Protein AF-A0A4R4MEH7-F1 (afdb_monomer_lite)

Organism: NCBI:txid1848320

Radius of gyration: 15.16 Å; chains: 1; bounding box: 33×27×41 Å

pLDDT: mean 94.53, std 4.77, range [71.06, 98.38]

Foldseek 3Di:
DKDWPFKDKDWDQDPVGNQKTWIWMDGPRDIDTDPDIGGDDDDDDDLVLADPVLVVVQQVCQCPPQQAVDFPTWMWDFAQAPPPPRDGGWIWIKTHNPPFIWIFTAHSHNHTPGIGHGD

Secondary structure (DSSP, 8-state):
-EE-SSEEEEEEEETTEEEEEEEEEEETTEEEE-S--EE--S----GGGS-GGGHHHHHHHHHHHSS-SS-SEEEEEEETT--STT--SEEEEEEE-SS-EEEEEE-TT--EEEEE---

Sequence (119 aa):
MVLYPDYASVDVPVKDDPEIYDSFSYRDGEISKSTIGGKVRGPTADLSRYDWDALPRLLRKANKDLGVPRPTSKHVIVDPDYGFDGIRQALLVYASDGIRSGYLVASPKGKVLRMFPDD

Structure (mmCIF, N/CA/C/O backbone):
data_AF-A0A4R4MEH7-F1
#
_entry.id   AF-A0A4R4MEH7-F1
#
loop_
_atom_site.group_PDB
_atom_site.id
_atom_site.type_symbol
_atom_site.label_atom_id
_atom_site.label_alt_id
_atom_site.label_comp_id
_atom_site.label_asym_id
_atom_site.label_entity_id
_atom_site.label_seq_id
_atom_site.pdbx_PDB_ins_code
_atom_site.Cartn_x
_atom_site.Cartn_y
_atom_site.Cartn_z
_atom_site.occupancy
_atom_site.B_iso_or_equiv
_atom_site.auth_seq_id
_atom_site.auth_comp_id
_atom_site.auth_asym_id
_atom_site.auth_atom_id
_atom_site.pdbx_PDB_model_num
ATOM 1 N N . MET A 1 1 ? 5.511 0.432 -3.270 1.00 94.75 1 MET A N 1
ATOM 2 C CA . MET A 1 1 ? 4.323 1.117 -3.836 1.00 94.75 1 MET A CA 1
ATOM 3 C C . MET A 1 1 ? 3.481 1.657 -2.697 1.00 94.75 1 MET A C 1
ATOM 5 O O . MET A 1 1 ? 3.318 0.948 -1.706 1.00 94.75 1 MET A O 1
ATOM 9 N N . VAL A 1 2 ? 2.930 2.859 -2.856 1.00 97.69 2 VAL A N 1
ATOM 10 C CA . VAL A 1 2 ? 1.971 3.462 -1.922 1.00 97.69 2 VAL A CA 1
ATOM 11 C C . VAL A 1 2 ? 0.726 3.897 -2.692 1.00 97.69 2 VAL A C 1
ATOM 13 O O . VAL A 1 2 ? 0.845 4.487 -3.764 1.00 97.69 2 VAL A O 1
ATOM 16 N N . LEU A 1 3 ? -0.456 3.599 -2.156 1.00 97.38 3 LEU A N 1
ATOM 17 C CA . LEU A 1 3 ? -1.749 3.991 -2.709 1.00 97.38 3 LEU A CA 1
ATOM 18 C C . LEU A 1 3 ? -2.497 4.872 -1.715 1.00 97.38 3 LEU A C 1
ATOM 20 O O . LEU A 1 3 ? -2.720 4.483 -0.571 1.00 97.38 3 LEU A O 1
ATOM 24 N N . TYR A 1 4 ? -2.947 6.016 -2.192 1.00 95.88 4 TYR A N 1
ATOM 25 C CA . TYR A 1 4 ? -3.891 6.912 -1.546 1.00 95.88 4 TYR A CA 1
ATOM 26 C C . TYR A 1 4 ? -5.231 6.855 -2.301 1.00 95.88 4 TYR A C 1
ATOM 28 O O . TYR A 1 4 ? -5.288 6.324 -3.412 1.00 95.88 4 TYR A O 1
ATOM 36 N N . PRO A 1 5 ? -6.331 7.376 -1.727 1.00 92.44 5 PRO A N 1
ATOM 37 C CA . PRO A 1 5 ? -7.635 7.387 -2.388 1.00 92.44 5 PRO A CA 1
ATOM 38 C C . PRO A 1 5 ? -7.641 8.074 -3.760 1.00 92.44 5 PRO A C 1
ATOM 40 O O . PRO A 1 5 ? -8.431 7.706 -4.620 1.00 92.44 5 PRO A O 1
ATOM 43 N N . ASP A 1 6 ? -6.777 9.067 -3.944 1.00 94.50 6 ASP A N 1
ATOM 44 C CA . ASP A 1 6 ? -6.729 9.969 -5.094 1.00 94.50 6 ASP A CA 1
ATOM 45 C C . ASP A 1 6 ? -5.457 9.817 -5.945 1.00 94.50 6 ASP A C 1
ATOM 47 O O . ASP A 1 6 ? -5.387 10.362 -7.046 1.00 94.50 6 ASP A O 1
ATOM 51 N N . TYR A 1 7 ? -4.444 9.083 -5.471 1.00 96.81 7 TYR A N 1
ATOM 52 C CA . TYR A 1 7 ? -3.216 8.849 -6.234 1.00 96.81 7 TYR A CA 1
ATOM 53 C C . TYR A 1 7 ? -2.466 7.590 -5.809 1.00 96.81 7 TYR A C 1
ATOM 55 O O . TYR A 1 7 ? -2.634 7.083 -4.705 1.00 96.81 7 TYR A O 1
ATOM 63 N N . ALA A 1 8 ? -1.566 7.115 -6.663 1.00 97.56 8 ALA A N 1
ATOM 64 C CA . ALA A 1 8 ? -0.616 6.061 -6.327 1.00 97.56 8 ALA A CA 1
ATOM 65 C C . ALA A 1 8 ? 0.796 6.431 -6.786 1.00 97.56 8 ALA A C 1
ATOM 67 O O . ALA A 1 8 ? 0.973 7.219 -7.714 1.00 97.56 8 ALA A O 1
ATOM 68 N N . SER A 1 9 ? 1.800 5.849 -6.133 1.00 97.12 9 SER A N 1
ATOM 69 C CA . SER A 1 9 ? 3.207 5.951 -6.524 1.00 97.12 9 SER A CA 1
ATOM 70 C C . SER A 1 9 ? 3.894 4.592 -6.420 1.00 97.12 9 SER A C 1
ATOM 72 O O . SER A 1 9 ? 3.713 3.859 -5.438 1.00 97.12 9 SER A O 1
ATOM 74 N N . VAL A 1 10 ? 4.677 4.239 -7.435 1.00 96.81 10 VAL A N 1
ATOM 75 C CA . VAL A 1 10 ? 5.359 2.949 -7.540 1.00 96.81 10 VAL A CA 1
ATOM 76 C C . VAL A 1 10 ? 6.724 3.091 -8.200 1.00 96.81 10 VAL A C 1
ATOM 78 O O . VAL A 1 10 ? 6.862 3.737 -9.234 1.00 96.81 10 VAL A O 1
ATOM 81 N N . ASP A 1 11 ? 7.708 2.416 -7.617 1.00 96.00 11 ASP A N 1
ATOM 82 C CA . ASP A 1 11 ? 9.010 2.185 -8.231 1.00 96.00 11 ASP A CA 1
ATOM 83 C C . ASP A 1 11 ? 8.999 0.813 -8.907 1.00 96.00 11 ASP A C 1
ATOM 85 O O . ASP A 1 11 ? 8.593 -0.185 -8.300 1.00 96.00 11 ASP A O 1
ATOM 89 N N . VAL A 1 12 ? 9.421 0.768 -10.168 1.00 95.56 12 VAL A N 1
ATOM 90 C CA . VAL A 1 12 ? 9.396 -0.435 -11.005 1.00 95.56 12 VAL A CA 1
ATOM 91 C C . VAL A 1 12 ? 10.810 -0.707 -11.519 1.00 95.56 12 VAL A C 1
ATOM 93 O O . VAL A 1 12 ? 11.354 0.147 -12.224 1.00 95.56 12 VAL A O 1
ATOM 96 N N . PRO A 1 13 ? 11.418 -1.866 -11.192 1.00 96.31 13 PRO A N 1
ATOM 97 C CA . PRO A 1 13 ? 12.711 -2.247 -11.748 1.00 96.31 13 PRO A CA 1
ATOM 98 C C . PRO A 1 13 ? 12.703 -2.199 -13.277 1.00 96.31 13 PRO A C 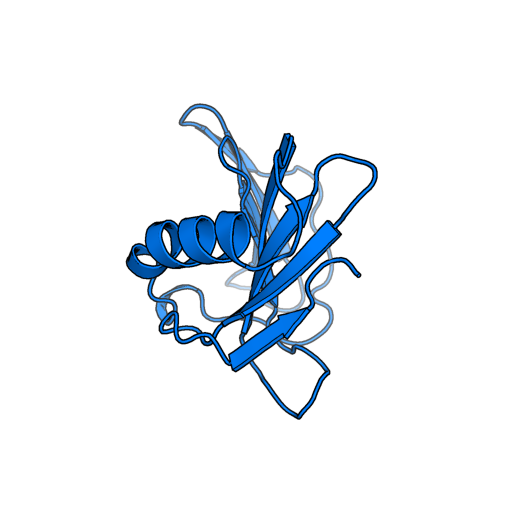1
ATOM 100 O O . PRO A 1 13 ? 11.739 -2.644 -13.910 1.00 96.31 13 PRO A O 1
ATOM 103 N N . VAL A 1 14 ? 13.772 -1.672 -13.871 1.00 94.88 14 VAL A N 1
ATOM 104 C CA . VAL A 1 14 ? 13.894 -1.606 -15.329 1.00 94.88 14 VAL A CA 1
ATOM 105 C C . VAL A 1 14 ? 14.066 -3.025 -15.862 1.00 94.88 14 VAL A C 1
ATOM 107 O O . VAL A 1 14 ? 14.874 -3.803 -15.366 1.00 94.88 14 VAL A O 1
ATOM 110 N N . LYS A 1 15 ? 13.282 -3.380 -16.884 1.00 91.00 15 LYS A N 1
ATOM 111 C CA . LYS A 1 15 ? 13.224 -4.752 -17.411 1.00 91.00 15 LYS A CA 1
ATOM 112 C C . LYS A 1 15 ? 14.596 -5.288 -17.834 1.00 91.00 15 LYS A C 1
ATOM 114 O O . LYS A 1 15 ? 14.891 -6.452 -17.579 1.00 91.00 15 LYS A O 1
ATOM 119 N N . ASP A 1 16 ? 15.393 -4.438 -18.471 1.00 94.62 16 ASP A N 1
ATOM 120 C CA . ASP A 1 16 ? 16.698 -4.805 -19.025 1.00 94.62 16 ASP A CA 1
ATOM 121 C C . ASP A 1 16 ? 17.858 -4.543 -18.042 1.00 94.62 16 ASP A C 1
ATOM 123 O O . ASP A 1 16 ? 18.973 -4.997 -18.285 1.00 94.62 16 ASP A O 1
ATOM 127 N N . ASP A 1 17 ? 17.596 -3.856 -16.922 1.00 95.12 17 ASP A N 1
ATOM 128 C CA . ASP A 1 17 ? 18.547 -3.629 -15.826 1.00 95.12 17 ASP A CA 1
ATOM 129 C C . ASP A 1 17 ? 17.805 -3.589 -14.471 1.00 95.12 17 ASP A C 1
ATOM 131 O O . ASP A 1 17 ? 17.398 -2.522 -13.997 1.00 95.12 17 ASP A O 1
ATOM 135 N N . PRO A 1 18 ? 17.591 -4.751 -13.828 1.00 93.50 18 PRO A N 1
ATOM 136 C CA . PRO A 1 18 ? 16.817 -4.830 -12.594 1.00 93.50 18 PRO A CA 1
ATOM 137 C C . PRO A 1 18 ? 17.547 -4.248 -11.369 1.00 93.50 18 PRO A C 1
ATOM 139 O O . PRO A 1 18 ? 16.960 -4.226 -10.286 1.00 93.50 18 PRO A O 1
ATOM 142 N N . GLU A 1 19 ? 18.799 -3.786 -1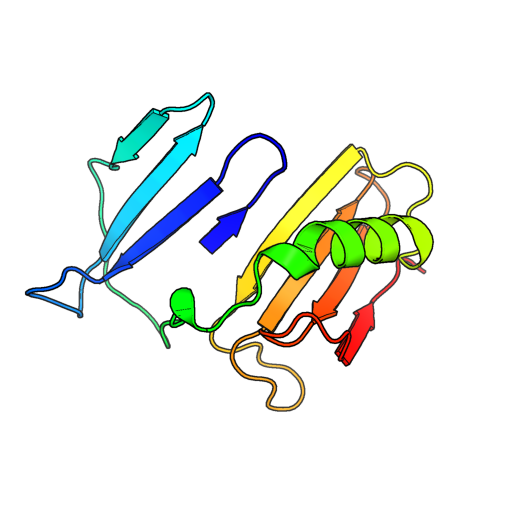1.497 1.00 95.88 19 GLU A N 1
ATOM 143 C CA . GLU A 1 19 ? 19.509 -3.083 -10.417 1.00 95.88 19 GLU A CA 1
ATOM 144 C C . GLU A 1 19 ? 19.056 -1.623 -10.267 1.00 95.88 19 GLU A C 1
ATOM 146 O O . GLU A 1 19 ? 19.309 -0.990 -9.233 1.00 95.88 19 GLU A O 1
ATOM 151 N N . ILE A 1 20 ? 18.353 -1.086 -11.267 1.00 96.56 20 ILE A N 1
ATOM 152 C CA . ILE A 1 20 ? 17.776 0.259 -11.261 1.00 96.56 20 ILE A CA 1
ATOM 153 C C . ILE A 1 20 ? 16.256 0.219 -11.433 1.00 96.56 20 ILE A C 1
ATOM 155 O O . ILE A 1 20 ? 15.682 -0.774 -11.878 1.00 96.56 20 ILE A O 1
ATOM 159 N N . TYR A 1 21 ? 15.587 1.308 -11.064 1.00 97.06 21 TYR A N 1
ATOM 160 C CA . TYR A 1 21 ? 14.144 1.462 -11.219 1.00 97.06 21 TYR A CA 1
ATOM 161 C C . TYR A 1 21 ? 13.765 2.808 -11.831 1.00 97.06 21 TYR A C 1
ATOM 163 O O . TYR A 1 21 ? 14.460 3.814 -11.663 1.00 97.06 21 TYR A O 1
ATOM 171 N N . ASP A 1 22 ? 12.596 2.812 -12.462 1.00 96.69 22 ASP A N 1
ATOM 172 C CA . ASP A 1 22 ? 11.840 4.004 -12.823 1.00 96.69 22 ASP A CA 1
ATOM 173 C C . ASP A 1 22 ? 10.718 4.240 -11.799 1.00 96.69 22 ASP A C 1
ATOM 175 O O . ASP A 1 22 ? 10.075 3.286 -11.352 1.00 96.69 22 ASP A O 1
ATOM 179 N N . SER A 1 23 ? 10.447 5.500 -11.454 1.00 96.50 23 SER A N 1
ATOM 180 C CA . SER A 1 23 ? 9.308 5.865 -10.600 1.00 96.50 23 SER A CA 1
ATOM 181 C C . SER A 1 23 ? 8.129 6.347 -11.436 1.00 96.50 23 SER A C 1
ATOM 183 O O . SER A 1 23 ? 8.281 7.192 -12.324 1.00 96.50 23 SER A O 1
ATOM 185 N N . PHE A 1 24 ? 6.940 5.859 -11.105 1.00 96.69 24 PHE A N 1
ATOM 186 C CA . PHE A 1 24 ? 5.683 6.231 -11.738 1.00 96.69 24 PHE A CA 1
ATOM 187 C C . PHE A 1 24 ? 4.685 6.714 -10.694 1.00 96.69 24 PHE A C 1
ATOM 189 O O . PHE A 1 24 ? 4.580 6.147 -9.606 1.00 96.69 24 PHE A O 1
ATOM 196 N N . SER A 1 25 ? 3.906 7.727 -11.053 1.00 97.19 25 SER A N 1
ATOM 197 C CA . SER A 1 25 ? 2.739 8.161 -10.297 1.00 97.19 25 SER A CA 1
ATOM 198 C C . SER A 1 25 ? 1.482 8.061 -11.149 1.00 97.19 25 SER A C 1
ATOM 200 O O . SER A 1 25 ? 1.523 8.198 -12.370 1.00 97.19 25 SER A O 1
ATOM 202 N N . TYR A 1 26 ? 0.360 7.809 -10.486 1.00 97.06 26 TYR A N 1
ATOM 203 C CA . TYR A 1 26 ? -0.968 7.882 -11.076 1.00 97.06 26 TYR A CA 1
ATOM 204 C C . TYR A 1 26 ? -1.805 8.876 -10.285 1.00 97.06 26 TYR A C 1
ATOM 206 O O . TYR A 1 26 ? -1.864 8.766 -9.059 1.00 97.06 26 TYR A O 1
ATOM 214 N N . ARG A 1 27 ? -2.442 9.824 -10.968 1.00 97.31 27 ARG A N 1
ATOM 215 C CA . ARG A 1 27 ? -3.354 10.808 -10.374 1.00 97.31 27 ARG A CA 1
ATOM 216 C C . ARG A 1 27 ? -4.316 11.306 -11.451 1.00 97.31 27 ARG A C 1
ATOM 218 O O . ARG A 1 27 ? -3.907 11.469 -12.593 1.00 97.31 27 ARG A O 1
ATOM 225 N N . ASP A 1 28 ? -5.580 11.518 -11.090 1.00 94.88 28 ASP A N 1
ATOM 226 C CA . ASP A 1 28 ? -6.600 12.123 -11.965 1.00 94.88 28 ASP A CA 1
ATOM 227 C C . ASP A 1 28 ? -6.755 11.448 -13.345 1.00 94.88 28 ASP A C 1
ATOM 229 O O . ASP A 1 28 ? -7.061 12.092 -14.342 1.00 94.88 28 ASP A O 1
ATOM 233 N N . GLY A 1 29 ? -6.565 10.124 -13.412 1.00 94.56 29 GLY A N 1
ATOM 234 C CA . GLY A 1 29 ? -6.679 9.367 -14.664 1.00 94.56 29 GLY A CA 1
ATOM 235 C C . GLY A 1 29 ? -5.386 9.257 -15.472 1.00 94.56 29 GLY A C 1
ATOM 236 O O . GLY A 1 29 ? -5.355 8.503 -16.443 1.00 94.56 29 GLY A O 1
ATOM 237 N N . GLU A 1 30 ? -4.316 9.934 -15.061 1.00 97.25 30 GLU A N 1
ATOM 238 C CA . GLU A 1 30 ? -3.074 10.033 -15.823 1.00 97.25 30 GLU A CA 1
ATOM 239 C C . GLU A 1 30 ? -1.905 9.338 -15.125 1.00 97.25 30 GLU A C 1
ATOM 241 O O . GLU A 1 30 ? -1.781 9.356 -13.899 1.00 97.25 30 GLU A O 1
ATOM 246 N N . ILE A 1 31 ? -1.021 8.733 -15.925 1.00 97.12 31 ILE A N 1
ATOM 247 C CA . ILE A 1 31 ? 0.250 8.167 -15.465 1.00 97.12 31 ILE A CA 1
ATOM 248 C C . ILE A 1 31 ? 1.370 9.138 -15.823 1.00 97.12 31 ILE A C 1
ATOM 250 O O . ILE A 1 31 ? 1.530 9.512 -16.983 1.00 97.12 31 ILE A O 1
ATOM 254 N N . SER A 1 32 ? 2.189 9.487 -14.837 1.00 96.94 32 SER A N 1
ATOM 255 C CA . SER A 1 32 ? 3.410 10.269 -15.020 1.00 96.94 32 SER A CA 1
ATOM 256 C C . SER A 1 32 ? 4.633 9.434 -14.660 1.00 96.94 32 SER A C 1
ATOM 258 O O . SER A 1 32 ? 4.657 8.760 -13.632 1.00 96.94 32 SER A O 1
ATOM 260 N N . LYS A 1 33 ? 5.672 9.497 -15.497 1.00 96.25 33 LYS A N 1
ATOM 261 C CA . LYS A 1 33 ? 6.991 8.929 -15.198 1.00 96.25 33 LYS A CA 1
ATOM 262 C C . LYS A 1 33 ? 7.897 10.029 -14.643 1.00 96.25 33 LYS A C 1
ATOM 264 O O . LYS A 1 33 ? 8.000 11.101 -15.236 1.00 96.25 33 LYS A O 1
ATOM 269 N N . SER A 1 34 ? 8.571 9.757 -13.531 1.00 91.25 34 SER A N 1
ATOM 270 C CA . SER A 1 34 ? 9.614 10.632 -12.991 1.00 91.25 34 SER A CA 1
ATOM 271 C C . SER A 1 34 ? 10.805 10.711 -13.950 1.00 91.25 34 SER A C 1
ATOM 273 O O . SER A 1 34 ? 11.219 9.709 -14.533 1.00 91.25 34 SER A O 1
ATOM 275 N N . THR A 1 35 ? 11.409 11.892 -14.076 1.00 85.00 35 THR A N 1
ATOM 276 C CA . THR A 1 35 ? 12.691 12.068 -14.782 1.00 85.00 35 THR A CA 1
ATOM 277 C C . THR A 1 35 ? 13.879 11.523 -13.985 1.00 85.00 35 THR A C 1
ATOM 279 O O . THR A 1 35 ? 14.973 11.388 -14.528 1.00 85.00 35 THR A O 1
ATOM 282 N N . ILE A 1 36 ? 13.668 11.213 -12.703 1.00 82.25 36 ILE A N 1
ATOM 283 C CA . ILE A 1 36 ? 14.666 10.694 -11.769 1.00 82.25 36 ILE A CA 1
ATOM 284 C C . ILE A 1 36 ? 14.284 9.259 -11.398 1.00 82.25 36 ILE A C 1
ATOM 286 O O . ILE A 1 36 ? 13.193 9.032 -10.871 1.00 82.25 36 ILE A O 1
ATOM 290 N N . GLY A 1 37 ? 15.192 8.321 -11.669 1.00 86.88 37 GLY A N 1
ATOM 291 C CA . GLY A 1 37 ? 15.156 6.945 -11.170 1.00 86.88 37 GLY A CA 1
ATOM 292 C C . GLY A 1 37 ? 16.169 6.720 -10.045 1.00 86.88 37 GLY A C 1
ATOM 293 O O . GLY A 1 37 ? 16.814 7.655 -9.561 1.00 86.88 37 GLY A O 1
ATOM 294 N N 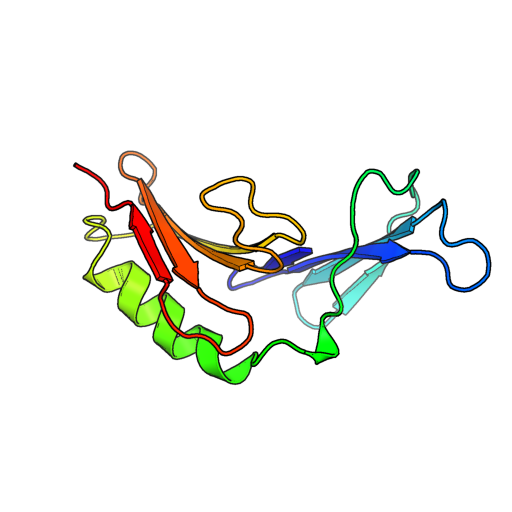. GLY A 1 38 ? 16.346 5.467 -9.640 1.00 93.31 38 GLY A N 1
ATOM 295 C CA . GLY A 1 38 ? 17.278 5.117 -8.570 1.00 93.31 38 GLY A CA 1
ATOM 296 C C . GLY A 1 38 ? 17.774 3.680 -8.643 1.00 93.31 38 GLY A C 1
ATOM 297 O O . GLY A 1 38 ? 17.426 2.931 -9.549 1.00 93.31 38 GLY A O 1
ATOM 298 N N . LYS A 1 39 ? 18.605 3.295 -7.669 1.00 96.19 39 LYS A N 1
ATOM 299 C CA . LYS A 1 39 ? 19.045 1.905 -7.494 1.00 96.19 39 LYS A CA 1
ATOM 300 C C . LYS A 1 39 ? 18.033 1.137 -6.661 1.00 96.19 39 LYS A C 1
ATOM 302 O O . LYS A 1 39 ? 17.637 1.618 -5.596 1.00 96.19 39 LYS A O 1
ATOM 307 N N . VAL A 1 40 ? 17.680 -0.065 -7.098 1.00 95.06 40 VAL A N 1
ATOM 308 C CA . VAL A 1 40 ? 16.858 -0.986 -6.313 1.00 95.06 40 VAL A CA 1
ATOM 309 C C . VAL A 1 40 ? 17.630 -1.369 -5.050 1.00 95.06 40 VAL A C 1
ATOM 311 O O . VAL A 1 40 ? 18.797 -1.759 -5.096 1.00 95.06 40 VAL A O 1
ATOM 314 N N . ARG A 1 41 ? 16.983 -1.213 -3.893 1.00 90.56 41 ARG A N 1
ATOM 315 C CA . ARG A 1 41 ? 17.521 -1.604 -2.587 1.00 90.56 41 ARG A CA 1
ATOM 316 C C . ARG A 1 41 ? 16.515 -2.518 -1.908 1.00 90.56 41 ARG A C 1
ATOM 318 O O . ARG A 1 41 ? 15.367 -2.131 -1.727 1.00 90.56 41 ARG A O 1
ATOM 325 N N . GLY A 1 42 ? 16.970 -3.698 -1.503 1.00 89.75 42 GLY A N 1
ATOM 326 C CA . GLY A 1 42 ? 16.114 -4.691 -0.863 1.00 89.75 42 GLY A CA 1
ATOM 327 C C . GLY A 1 42 ? 15.240 -5.477 -1.851 1.00 89.75 42 GLY A C 1
ATOM 328 O O . GLY A 1 42 ? 15.427 -5.390 -3.066 1.00 89.75 42 GLY A O 1
ATOM 329 N N . PRO A 1 43 ? 14.329 -6.308 -1.326 1.00 91.88 43 PRO A N 1
ATOM 330 C CA . PRO A 1 43 ? 13.500 -7.194 -2.131 1.00 91.88 43 PRO A CA 1
ATOM 331 C C . PRO A 1 43 ? 12.391 -6.448 -2.879 1.00 91.88 43 PRO A C 1
ATOM 333 O O . PRO A 1 43 ? 11.893 -5.412 -2.442 1.00 91.88 43 PRO A O 1
ATOM 336 N N . THR A 1 44 ? 11.960 -7.025 -3.999 1.00 93.56 44 THR A N 1
ATOM 337 C CA . THR A 1 44 ? 10.836 -6.535 -4.804 1.00 93.56 44 THR A CA 1
ATOM 338 C C . THR A 1 44 ? 9.569 -7.351 -4.537 1.00 93.56 44 THR A C 1
ATOM 340 O O . THR A 1 44 ? 9.617 -8.484 -4.047 1.00 93.56 44 THR A O 1
ATOM 343 N N . ALA A 1 45 ? 8.409 -6.771 -4.850 1.00 93.75 45 ALA A N 1
ATOM 344 C CA . ALA A 1 45 ? 7.117 -7.444 -4.751 1.00 93.75 45 ALA A CA 1
ATOM 345 C C . ALA A 1 45 ? 6.513 -7.673 -6.140 1.00 93.75 45 ALA A C 1
ATOM 347 O O . ALA A 1 45 ? 6.503 -6.779 -6.984 1.00 93.75 45 ALA A O 1
ATOM 348 N N . ASP A 1 46 ? 5.953 -8.863 -6.349 1.00 92.94 46 ASP A N 1
ATOM 349 C CA . ASP A 1 46 ? 5.153 -9.181 -7.530 1.00 92.94 46 ASP A CA 1
ATOM 350 C C . ASP A 1 46 ? 3.707 -8.724 -7.298 1.00 92.94 46 ASP A C 1
ATOM 352 O O . ASP A 1 46 ? 2.912 -9.407 -6.645 1.00 92.94 46 ASP A O 1
ATOM 356 N N . LEU A 1 47 ? 3.374 -7.546 -7.830 1.00 94.62 47 LEU A N 1
ATOM 357 C CA . LEU A 1 47 ? 2.064 -6.911 -7.665 1.00 94.62 47 LEU A CA 1
ATOM 358 C C . LEU A 1 47 ? 0.912 -7.727 -8.270 1.00 94.62 47 LEU A C 1
ATOM 360 O O . LEU A 1 47 ? -0.234 -7.557 -7.855 1.00 94.62 47 LEU A O 1
ATOM 364 N N . SER A 1 48 ? 1.192 -8.653 -9.194 1.00 95.31 48 SER A N 1
ATOM 365 C CA . SER A 1 48 ? 0.165 -9.515 -9.794 1.00 95.31 48 SER A CA 1
ATOM 366 C C . SER A 1 48 ? -0.384 -10.564 -8.819 1.00 95.31 48 SER A C 1
ATOM 368 O O . SER A 1 48 ? -1.470 -11.107 -9.019 1.00 95.31 48 SER A O 1
ATOM 370 N N . ARG A 1 49 ? 0.337 -10.845 -7.725 1.00 94.56 49 ARG A N 1
ATOM 371 C CA . ARG A 1 49 ? -0.077 -11.833 -6.714 1.00 94.56 49 ARG A CA 1
ATOM 372 C C . ARG A 1 49 ? -1.084 -11.288 -5.709 1.00 94.56 49 ARG A C 1
ATOM 374 O O . ARG A 1 49 ? -1.685 -12.085 -4.974 1.00 94.56 49 ARG A O 1
ATOM 381 N N . TYR A 1 50 ? -1.249 -9.972 -5.665 1.00 96.62 50 TYR A N 1
ATOM 382 C CA . TYR A 1 50 ? -2.103 -9.286 -4.711 1.00 96.62 50 TYR A CA 1
ATOM 383 C C . TYR A 1 50 ? -3.554 -9.272 -5.196 1.00 96.62 50 TYR A C 1
ATOM 385 O O . TYR A 1 50 ? -3.843 -9.016 -6.361 1.00 96.62 50 TYR A O 1
ATOM 393 N N . ASP A 1 51 ? -4.467 -9.569 -4.279 1.00 97.44 51 ASP A N 1
ATOM 394 C CA . ASP A 1 51 ? -5.905 -9.436 -4.471 1.00 97.44 51 ASP A CA 1
ATOM 395 C C . ASP A 1 51 ? -6.308 -7.978 -4.215 1.00 97.44 51 ASP A C 1
ATOM 397 O O . ASP A 1 51 ? -6.579 -7.569 -3.081 1.00 97.44 51 ASP A O 1
ATOM 401 N N . TRP A 1 52 ? -6.294 -7.176 -5.279 1.00 96.62 52 TRP A N 1
ATOM 402 C CA . TRP A 1 52 ? -6.639 -5.756 -5.216 1.00 96.62 52 TRP A CA 1
ATOM 403 C C . TRP A 1 52 ? -8.118 -5.519 -4.872 1.00 96.62 52 TRP A C 1
ATOM 405 O O . TRP A 1 52 ? -8.442 -4.511 -4.238 1.00 96.62 52 TRP A O 1
ATOM 415 N N . ASP A 1 53 ? -8.999 -6.484 -5.155 1.00 97.62 53 ASP A N 1
ATOM 416 C CA . ASP A 1 53 ? -10.426 -6.416 -4.813 1.00 97.62 53 ASP A CA 1
ATOM 417 C C . ASP A 1 53 ? -10.673 -6.545 -3.300 1.00 97.62 53 ASP A C 1
ATOM 419 O O . ASP A 1 53 ? -11.745 -6.201 -2.789 1.00 97.62 53 ASP A O 1
ATOM 423 N N . ALA A 1 54 ? -9.667 -6.975 -2.532 1.00 97.38 54 ALA A N 1
ATOM 424 C CA . ALA A 1 54 ? -9.741 -6.990 -1.077 1.00 97.38 54 ALA A CA 1
ATOM 425 C C . ALA A 1 54 ? -9.608 -5.593 -0.440 1.00 97.38 54 ALA A C 1
ATOM 427 O O . ALA A 1 54 ? -10.042 -5.414 0.708 1.00 97.38 54 ALA A O 1
ATOM 428 N N . LEU A 1 55 ? -9.042 -4.599 -1.143 1.00 96.31 55 LEU A N 1
ATOM 429 C CA . LEU A 1 55 ? -8.733 -3.283 -0.568 1.00 96.31 55 LEU A CA 1
ATOM 430 C C . LEU A 1 55 ? -9.951 -2.572 0.044 1.00 96.31 55 LEU A C 1
ATOM 432 O O . LEU A 1 55 ? -9.842 -2.133 1.194 1.00 96.31 55 LEU A O 1
ATOM 436 N N . PRO A 1 56 ? -11.133 -2.503 -0.606 1.00 95.75 56 PRO A N 1
ATOM 437 C CA . PRO A 1 56 ? -12.295 -1.847 -0.011 1.00 95.75 56 PRO A CA 1
ATOM 438 C C . PRO A 1 56 ? -12.701 -2.455 1.338 1.00 95.75 56 PRO A C 1
ATOM 440 O O . PRO A 1 56 ? -13.094 -1.734 2.257 1.00 95.75 56 PRO A O 1
ATOM 443 N N . ARG A 1 57 ? -12.594 -3.782 1.495 1.00 97.31 57 ARG A N 1
ATOM 444 C CA . ARG A 1 57 ? -12.894 -4.465 2.765 1.00 97.31 57 ARG A CA 1
ATOM 445 C C . ARG A 1 57 ? -11.845 -4.150 3.830 1.00 97.31 57 ARG A C 1
ATOM 447 O O . ARG A 1 57 ? -12.221 -3.898 4.974 1.00 97.31 57 ARG A O 1
ATOM 454 N N . LEU A 1 58 ? -10.563 -4.151 3.466 1.00 98.00 58 LEU A N 1
ATOM 455 C CA . LEU A 1 58 ? -9.474 -3.815 4.385 1.00 98.00 58 LEU A CA 1
ATOM 456 C C . LEU A 1 58 ? -9.576 -2.367 4.875 1.00 98.00 58 LEU A C 1
ATOM 458 O O . LEU A 1 58 ? -9.488 -2.134 6.075 1.00 98.00 58 LEU A O 1
ATOM 462 N N . LEU A 1 59 ? -9.860 -1.416 3.983 1.00 95.88 59 LEU A N 1
ATOM 463 C CA . LEU A 1 59 ? -10.045 -0.002 4.327 1.00 95.88 59 LEU A CA 1
ATOM 464 C C . LEU A 1 59 ? -11.237 0.218 5.268 1.00 95.88 59 LEU A C 1
ATOM 466 O O . LEU A 1 59 ? -11.136 0.991 6.221 1.00 95.88 59 LEU A O 1
ATOM 470 N N . ARG A 1 60 ? -12.361 -0.485 5.051 1.00 95.25 60 ARG A N 1
ATOM 471 C CA . ARG A 1 60 ? -13.504 -0.448 5.984 1.00 95.25 60 ARG A CA 1
ATOM 472 C C . ARG A 1 60 ? -13.129 -0.982 7.364 1.00 95.25 60 ARG A C 1
ATOM 474 O O . ARG A 1 60 ? -13.528 -0.396 8.365 1.00 95.25 60 ARG A O 1
ATOM 481 N N . LYS A 1 61 ? -12.363 -2.075 7.416 1.00 97.06 61 LYS A N 1
ATOM 482 C CA . LYS A 1 61 ? -11.900 -2.662 8.677 1.00 97.06 61 LYS A CA 1
ATOM 483 C C . LYS A 1 61 ? -10.926 -1.734 9.405 1.00 97.06 61 LYS A C 1
ATOM 485 O O . LYS A 1 61 ? -11.119 -1.486 10.587 1.00 97.06 61 LYS A O 1
ATOM 490 N N . ALA A 1 62 ? -9.968 -1.150 8.687 1.00 96.12 62 ALA A N 1
ATOM 491 C CA . ALA A 1 62 ? -9.045 -0.148 9.213 1.00 96.12 62 ALA A CA 1
ATOM 492 C C . ALA A 1 62 ? -9.792 1.050 9.829 1.00 96.12 62 ALA A C 1
ATOM 494 O O . ALA A 1 62 ? -9.521 1.442 10.956 1.00 96.12 62 ALA A O 1
ATOM 495 N N . ASN A 1 63 ? -10.810 1.575 9.139 1.00 92.94 63 ASN A N 1
ATOM 496 C CA . ASN A 1 63 ? -11.622 2.687 9.642 1.00 92.94 63 ASN A CA 1
ATOM 497 C C . ASN A 1 63 ? -12.417 2.353 10.915 1.00 92.94 63 ASN A C 1
ATOM 499 O O . ASN A 1 63 ? -12.771 3.255 11.663 1.00 92.94 63 ASN A O 1
ATOM 503 N N . LYS A 1 64 ? -12.783 1.085 11.115 1.00 94.94 64 LYS A N 1
ATOM 504 C CA . LYS A 1 64 ? -13.619 0.661 12.242 1.00 94.94 64 LYS A CA 1
ATOM 505 C C . LYS A 1 64 ? -12.786 0.268 13.461 1.00 94.94 64 LYS A C 1
ATOM 507 O O . LYS A 1 64 ? -13.156 0.606 14.579 1.00 94.94 64 LYS A O 1
ATOM 512 N N . ASP A 1 65 ? -11.691 -0.450 13.231 1.00 97.06 65 ASP A N 1
ATOM 513 C CA . ASP A 1 65 ? -11.035 -1.241 14.273 1.00 97.06 65 ASP A CA 1
ATOM 514 C C . ASP A 1 65 ? -9.683 -0.654 14.725 1.00 97.06 65 ASP A C 1
ATOM 516 O O . ASP A 1 65 ? -9.087 -1.189 15.653 1.00 97.06 65 ASP A O 1
ATOM 520 N N . LEU A 1 66 ? -9.184 0.424 14.099 1.00 97.75 66 LEU A N 1
ATOM 521 C CA . LEU A 1 66 ? -7.881 1.028 14.436 1.00 97.75 66 LEU A CA 1
ATOM 522 C C . LEU A 1 66 ? -7.943 2.141 15.490 1.00 97.75 66 LEU A C 1
ATOM 524 O O . LEU A 1 66 ? -6.967 2.859 15.654 1.00 97.75 66 LEU A O 1
ATOM 528 N N . GLY A 1 67 ? -9.078 2.340 16.162 1.00 96.31 67 GLY A N 1
ATOM 529 C CA . GLY A 1 67 ? -9.185 3.368 17.207 1.00 96.31 67 GLY A CA 1
ATOM 530 C C . GLY A 1 67 ? -9.186 4.816 16.695 1.00 96.31 67 GLY A C 1
ATOM 531 O O . GLY A 1 67 ? -9.239 5.741 17.494 1.00 96.31 67 GLY A O 1
ATOM 532 N N . VAL A 1 68 ? -9.208 5.037 15.373 1.00 97.06 68 VAL A N 1
ATOM 533 C CA . VAL A 1 68 ? -9.264 6.369 14.747 1.00 97.06 68 VAL A CA 1
ATOM 534 C C . VAL A 1 68 ? -10.705 6.664 14.297 1.00 97.06 68 VAL A C 1
ATOM 536 O O . VAL A 1 68 ? -11.111 6.191 13.237 1.00 97.06 68 VAL A O 1
ATOM 539 N N . PRO A 1 69 ? -11.519 7.439 15.043 1.00 93.25 69 PRO A N 1
ATOM 540 C CA . PRO A 1 69 ? -12.954 7.572 14.768 1.00 93.25 69 PRO A CA 1
ATOM 541 C C . PRO A 1 69 ? -13.275 8.402 13.521 1.00 93.25 69 PRO A C 1
ATOM 543 O O . PRO A 1 69 ? -14.315 8.207 12.893 1.00 93.25 69 PRO A O 1
ATOM 546 N N . ARG A 1 70 ? -12.411 9.367 13.177 1.00 94.38 70 ARG A N 1
ATOM 547 C CA . ARG A 1 70 ? -12.596 10.286 12.040 1.00 94.38 70 ARG A CA 1
ATOM 548 C C . ARG A 1 70 ? -11.296 10.439 11.243 1.00 94.38 70 ARG A C 1
ATOM 550 O O . ARG A 1 70 ? -10.717 11.521 11.250 1.00 94.38 70 ARG A O 1
ATOM 557 N N . PRO A 1 71 ? -10.814 9.372 10.584 1.00 94.94 71 PRO A N 1
ATOM 558 C CA . PRO A 1 71 ? -9.558 9.423 9.852 1.00 94.94 71 PRO A CA 1
ATOM 559 C C . PRO A 1 71 ? -9.661 10.407 8.683 1.00 94.94 71 PRO A C 1
ATOM 561 O O . PRO A 1 71 ? -10.564 10.305 7.851 1.00 94.94 71 PRO A O 1
ATOM 564 N N . THR A 1 72 ? -8.717 11.338 8.625 1.00 95.50 72 THR A N 1
ATOM 565 C CA . THR A 1 72 ? -8.548 12.331 7.556 1.00 95.50 72 THR A CA 1
ATOM 566 C C . THR A 1 72 ? -7.545 11.866 6.503 1.00 95.50 72 THR A C 1
ATOM 568 O O . THR A 1 72 ? -7.558 12.365 5.383 1.00 95.50 72 THR A O 1
ATOM 571 N N . SER A 1 73 ? -6.718 10.870 6.831 1.00 95.00 73 SER A N 1
ATOM 572 C CA . SER A 1 73 ? -5.765 10.234 5.928 1.00 95.00 73 SER A CA 1
ATOM 573 C C . SER A 1 73 ? -5.916 8.716 5.964 1.00 95.00 73 SER A C 1
ATOM 575 O O . SER A 1 73 ? -6.070 8.105 7.026 1.00 95.00 73 SER A O 1
ATOM 577 N N . LYS A 1 74 ? -5.880 8.102 4.779 1.00 96.12 74 LYS A N 1
ATOM 578 C CA . LYS A 1 74 ? -5.893 6.652 4.570 1.00 96.12 74 LYS A CA 1
ATOM 579 C C . LYS A 1 74 ? -4.951 6.339 3.428 1.00 96.12 74 LYS A C 1
ATOM 581 O O . LYS A 1 74 ? -4.985 7.032 2.419 1.00 96.12 74 LYS A O 1
ATOM 586 N N . HIS A 1 75 ? -4.140 5.306 3.576 1.00 97.31 75 HIS A N 1
ATOM 587 C CA . HIS A 1 75 ? -3.286 4.838 2.493 1.00 97.31 75 HIS A CA 1
ATOM 588 C C . HIS A 1 75 ? -2.922 3.371 2.688 1.00 97.31 75 HIS A C 1
ATOM 590 O O . HIS A 1 75 ? -3.068 2.810 3.777 1.00 97.31 75 HIS A O 1
ATOM 596 N N . VAL A 1 76 ? -2.481 2.745 1.606 1.00 98.38 76 VAL A N 1
ATOM 597 C CA . VAL A 1 76 ? -2.033 1.358 1.570 1.00 98.38 76 VAL A CA 1
ATOM 598 C C . VAL A 1 76 ? -0.587 1.332 1.102 1.00 98.38 76 VAL A C 1
ATOM 600 O O . VAL A 1 76 ? -0.248 1.967 0.107 1.00 98.38 76 VAL A O 1
ATOM 603 N N . ILE A 1 77 ? 0.260 0.574 1.787 1.00 97.88 77 ILE A N 1
ATOM 604 C CA . ILE A 1 77 ? 1.639 0.311 1.377 1.00 97.88 77 ILE A CA 1
AT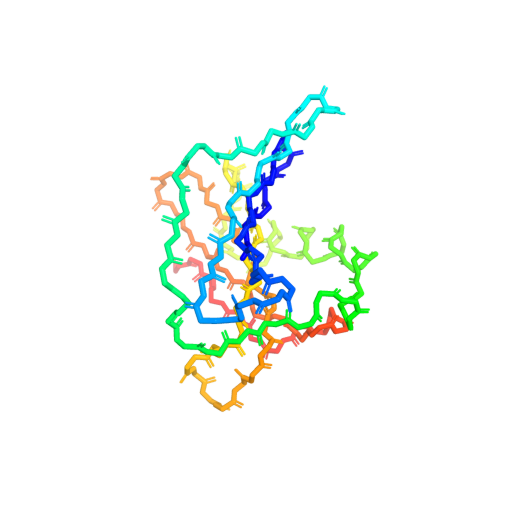OM 605 C C . ILE A 1 77 ? 1.751 -1.162 1.001 1.00 97.88 77 ILE A C 1
ATOM 607 O O . ILE A 1 77 ? 1.297 -2.037 1.739 1.00 97.88 77 ILE A O 1
ATOM 611 N N . VAL A 1 78 ? 2.371 -1.432 -0.146 1.00 97.69 78 VAL A N 1
ATOM 612 C CA . VAL A 1 78 ? 2.889 -2.767 -0.456 1.00 97.69 78 VAL A CA 1
ATOM 613 C C . VAL A 1 78 ? 4.299 -2.852 0.094 1.00 97.69 78 VAL A C 1
ATOM 615 O O . VAL A 1 78 ? 5.187 -2.166 -0.417 1.00 97.69 78 VAL A O 1
ATOM 618 N N . ASP A 1 79 ? 4.482 -3.692 1.106 1.00 95.38 79 ASP A N 1
ATOM 619 C CA . ASP A 1 79 ? 5.771 -3.941 1.741 1.00 95.38 79 ASP A CA 1
ATOM 620 C C . ASP A 1 79 ? 6.304 -5.320 1.308 1.00 95.38 79 ASP A C 1
ATOM 622 O O . ASP A 1 79 ? 5.712 -6.344 1.667 1.00 95.38 79 ASP A O 1
ATOM 626 N N . PRO A 1 80 ? 7.380 -5.390 0.503 1.00 93.38 80 PRO A N 1
ATOM 627 C CA . PRO A 1 80 ? 7.954 -6.657 0.058 1.00 93.38 80 PRO A CA 1
ATOM 628 C C . PRO A 1 80 ? 8.517 -7.522 1.196 1.00 93.38 80 PRO A C 1
ATOM 630 O O . PRO A 1 80 ? 8.539 -8.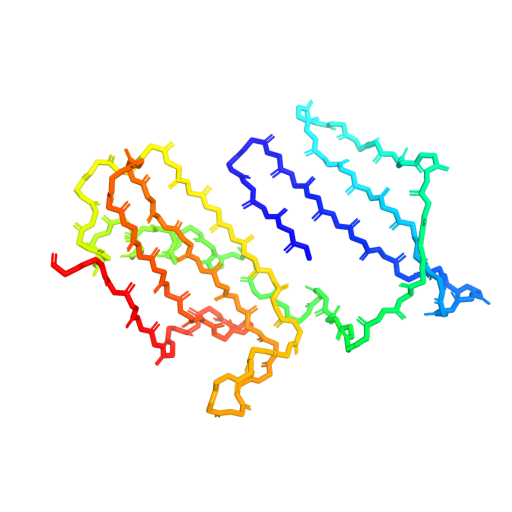748 1.062 1.00 93.38 80 PRO A O 1
ATOM 633 N N . ASP A 1 81 ? 8.940 -6.914 2.306 1.00 91.12 81 ASP A N 1
ATOM 634 C CA . ASP A 1 81 ? 9.656 -7.582 3.397 1.00 91.12 81 ASP A CA 1
ATOM 635 C C . ASP A 1 81 ? 9.327 -6.926 4.736 1.00 91.12 81 ASP A C 1
ATOM 637 O O . ASP A 1 81 ? 10.163 -6.294 5.383 1.00 91.12 81 ASP A O 1
ATOM 641 N N . TYR A 1 82 ? 8.066 -7.079 5.141 1.00 89.38 82 TYR A N 1
ATOM 642 C CA . TYR A 1 82 ? 7.586 -6.567 6.414 1.00 89.38 82 TYR A CA 1
ATOM 643 C C . TYR A 1 82 ? 8.337 -7.262 7.558 1.00 89.38 82 TYR A C 1
ATOM 645 O O . TYR A 1 82 ? 8.076 -8.410 7.912 1.00 89.38 82 TYR A O 1
ATOM 653 N N . GLY A 1 83 ? 9.304 -6.553 8.140 1.00 78.19 83 GLY A N 1
ATOM 654 C CA . GLY A 1 83 ? 10.326 -7.131 9.021 1.00 78.19 83 GLY A CA 1
ATOM 655 C C . GLY A 1 83 ? 9.829 -7.753 10.333 1.00 78.19 83 GLY A C 1
ATOM 656 O O . GLY A 1 83 ? 10.632 -8.309 11.080 1.00 78.19 83 GLY A O 1
ATOM 657 N N . PHE A 1 84 ? 8.530 -7.692 10.633 1.00 75.12 84 PHE A N 1
ATOM 658 C CA . PHE A 1 84 ? 7.952 -8.289 11.833 1.00 75.12 84 PHE A CA 1
ATOM 659 C C . PHE A 1 84 ? 7.430 -9.705 11.563 1.00 75.12 84 PHE A C 1
ATOM 661 O O . PHE A 1 84 ? 6.660 -9.955 10.635 1.00 75.12 84 PHE A O 1
ATOM 668 N N . ASP A 1 85 ? 7.839 -10.640 12.426 1.00 71.06 85 ASP A N 1
ATOM 669 C CA . ASP A 1 85 ? 7.342 -12.023 12.484 1.00 71.06 85 ASP A CA 1
ATOM 670 C C . ASP A 1 85 ? 7.521 -12.853 11.204 1.00 71.06 85 ASP A C 1
ATOM 672 O O . ASP A 1 85 ? 6.773 -13.799 10.953 1.00 71.06 85 ASP A O 1
ATOM 676 N N . GLY A 1 86 ? 8.510 -12.506 10.377 1.00 79.88 86 GLY A N 1
ATOM 677 C CA . GLY A 1 86 ? 8.809 -13.228 9.138 1.00 79.88 86 GLY A CA 1
ATOM 678 C C . GLY A 1 86 ? 7.724 -13.104 8.063 1.00 79.88 86 GLY A C 1
ATOM 679 O O . GLY A 1 86 ? 7.708 -13.897 7.118 1.00 79.88 86 GLY A O 1
ATOM 680 N N . ILE A 1 87 ? 6.812 -12.136 8.192 1.00 85.12 87 ILE A N 1
ATOM 681 C CA . ILE A 1 87 ? 5.771 -11.876 7.199 1.00 85.12 87 ILE A CA 1
ATOM 682 C C . ILE A 1 87 ? 6.416 -11.201 5.988 1.00 85.12 87 ILE A C 1
ATOM 684 O O . ILE A 1 87 ? 6.790 -10.039 6.021 1.00 85.12 87 ILE A O 1
ATOM 688 N N . ARG A 1 88 ? 6.492 -11.913 4.868 1.00 86.50 88 ARG A N 1
ATOM 689 C CA . ARG A 1 88 ? 6.933 -11.333 3.593 1.00 86.50 88 ARG A CA 1
ATOM 690 C C . ARG A 1 88 ? 5.734 -10.900 2.769 1.00 86.50 88 ARG A C 1
ATOM 692 O O . ARG A 1 88 ? 4.683 -11.535 2.855 1.00 86.50 88 ARG A O 1
ATOM 699 N N . GLN A 1 89 ? 5.920 -9.883 1.931 1.00 90.44 89 GLN A N 1
ATOM 700 C CA . GLN A 1 89 ? 4.903 -9.406 0.992 1.00 90.44 89 GLN A CA 1
ATOM 701 C C . GLN A 1 89 ? 3.582 -9.065 1.699 1.00 90.44 89 GLN A C 1
ATOM 703 O O . GLN A 1 89 ? 2.599 -9.795 1.616 1.00 90.44 89 GLN A O 1
ATOM 708 N N . ALA A 1 90 ? 3.549 -7.942 2.409 1.00 95.50 90 ALA A N 1
ATOM 709 C CA . ALA A 1 90 ? 2.381 -7.484 3.148 1.00 95.50 90 ALA A CA 1
ATOM 710 C C . ALA A 1 90 ? 1.664 -6.319 2.451 1.00 95.50 90 ALA A C 1
ATOM 712 O O . ALA A 1 90 ? 2.256 -5.545 1.696 1.00 95.50 90 ALA A O 1
ATOM 713 N N . LEU A 1 91 ? 0.370 -6.193 2.743 1.00 97.81 91 LEU A N 1
ATOM 714 C CA . LEU A 1 91 ? -0.392 -4.960 2.585 1.00 97.81 91 LEU A CA 1
ATOM 715 C C . LEU A 1 91 ? -0.507 -4.295 3.954 1.00 97.81 91 LEU A C 1
ATOM 717 O O . LEU A 1 91 ? -1.130 -4.854 4.860 1.00 97.81 91 LEU A O 1
ATOM 721 N N . LEU A 1 92 ? 0.063 -3.105 4.098 1.00 97.69 92 LEU A N 1
ATOM 722 C CA . LEU A 1 92 ? -0.096 -2.278 5.289 1.00 97.69 92 LEU A CA 1
ATOM 723 C C . LEU A 1 92 ? -1.184 -1.250 5.011 1.00 97.69 92 LEU A C 1
ATOM 725 O O . LEU A 1 92 ? -1.056 -0.465 4.076 1.00 97.69 92 LEU A O 1
ATOM 729 N N . VAL A 1 93 ? -2.266 -1.263 5.785 1.00 98.31 93 VAL A N 1
ATOM 730 C CA . VAL A 1 93 ? -3.407 -0.362 5.574 1.00 98.31 93 VAL A CA 1
ATOM 731 C C . VAL A 1 93 ? -3.512 0.584 6.755 1.00 98.31 93 VAL A C 1
ATOM 733 O O . VAL A 1 93 ? -3.845 0.158 7.860 1.00 98.31 93 VAL A O 1
ATOM 736 N N . TYR A 1 94 ? -3.230 1.857 6.498 1.00 98.06 94 TYR A N 1
ATOM 737 C CA . TYR A 1 94 ? -3.147 2.917 7.495 1.00 98.06 94 TYR A CA 1
ATOM 738 C C . TYR A 1 94 ? -4.434 3.737 7.563 1.00 98.06 94 TYR A C 1
ATOM 740 O O . TYR A 1 94 ? -5.085 4.001 6.547 1.00 98.06 94 TYR A O 1
ATOM 748 N N . ALA A 1 95 ? -4.747 4.208 8.768 1.00 97.94 95 ALA A N 1
ATOM 749 C CA . ALA A 1 95 ? -5.735 5.248 9.018 1.00 97.94 95 ALA A CA 1
ATOM 750 C C . ALA A 1 95 ? -5.187 6.226 10.065 1.00 97.94 95 ALA A C 1
ATOM 752 O O . ALA A 1 95 ? -4.624 5.802 11.072 1.00 97.94 95 ALA A O 1
ATOM 753 N N . SER A 1 96 ? -5.354 7.528 9.836 1.00 96.69 96 SER A N 1
ATOM 754 C CA . SER A 1 96 ? -4.954 8.571 10.786 1.00 96.69 96 SER A CA 1
ATOM 755 C C . SER A 1 96 ? -5.865 9.791 10.689 1.00 96.69 96 SER A C 1
ATOM 757 O O . SER A 1 96 ? -6.396 10.077 9.616 1.00 96.69 96 SER A O 1
ATOM 759 N N . ASP A 1 97 ? -6.057 10.505 11.800 1.00 96.25 97 ASP A N 1
ATOM 760 C CA . ASP A 1 97 ? -6.763 11.795 11.852 1.00 96.25 97 ASP A CA 1
ATOM 761 C C . ASP A 1 97 ? -5.835 13.002 12.098 1.00 96.25 97 ASP A C 1
ATOM 763 O O . ASP A 1 97 ? -6.311 14.117 12.309 1.00 96.25 97 ASP A O 1
ATOM 767 N N . GLY A 1 98 ? -4.517 12.785 12.036 1.00 93.12 98 GLY A N 1
ATOM 768 C CA . GLY A 1 98 ? -3.483 13.786 12.314 1.00 93.12 98 GLY A CA 1
ATOM 769 C C . GLY A 1 98 ? -3.025 13.840 13.774 1.00 93.12 98 GLY A C 1
ATOM 770 O O . GLY A 1 98 ? -1.967 14.400 14.042 1.00 93.12 98 GLY A O 1
ATOM 771 N N . ILE A 1 99 ? -3.775 13.238 14.702 1.00 94.38 99 ILE A N 1
ATOM 772 C CA . ILE A 1 99 ? -3.381 13.077 16.112 1.00 94.38 99 ILE A CA 1
ATOM 773 C C . ILE A 1 99 ? -3.207 11.592 16.425 1.00 94.38 99 ILE A C 1
ATOM 775 O O . ILE A 1 99 ? -2.210 11.190 17.013 1.00 94.38 99 ILE A O 1
ATOM 779 N N . ARG A 1 100 ? -4.179 10.794 15.992 1.00 96.75 100 ARG A N 1
ATOM 780 C CA . ARG A 1 100 ? -4.267 9.354 16.193 1.00 96.75 100 ARG A CA 1
ATOM 781 C C . ARG A 1 100 ? -3.887 8.618 14.930 1.00 96.75 100 ARG A C 1
ATOM 783 O O . ARG A 1 100 ? -4.153 9.096 13.816 1.00 96.75 100 ARG A O 1
ATOM 790 N N . SER A 1 101 ? -3.297 7.443 15.077 1.00 96.94 101 SER A N 1
ATOM 791 C CA . SER A 1 101 ? -2.942 6.611 13.935 1.00 96.94 101 SER A CA 1
ATOM 792 C C . SER A 1 101 ? -2.897 5.140 14.291 1.00 96.94 101 SER A C 1
ATOM 794 O O . SER A 1 101 ? -2.384 4.758 15.333 1.00 96.94 101 SER A O 1
ATOM 796 N N . GLY A 1 102 ? -3.338 4.315 13.352 1.00 97.62 102 GLY A N 1
ATOM 797 C CA . GLY A 1 102 ? -3.125 2.884 13.417 1.00 97.62 102 GLY A CA 1
ATOM 798 C C . GLY A 1 102 ? -2.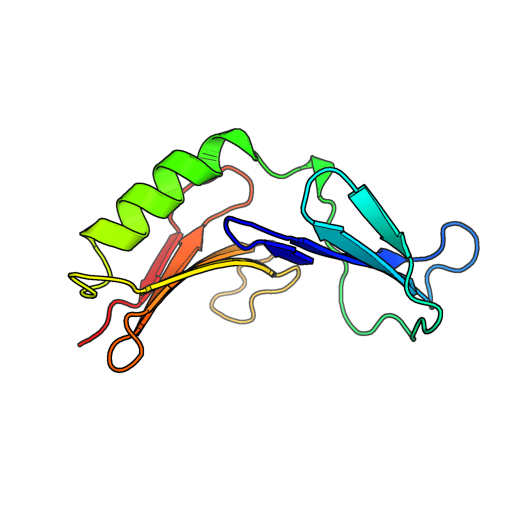917 2.302 12.031 1.00 97.62 102 GLY A C 1
ATOM 799 O O . GLY A 1 102 ? -3.141 2.959 11.004 1.00 97.62 102 GLY A O 1
ATOM 800 N N . TYR A 1 103 ? -2.528 1.035 11.998 1.00 97.75 103 TYR A N 1
ATOM 801 C CA . TYR A 1 103 ? -2.472 0.270 10.763 1.00 97.75 103 TYR A CA 1
ATOM 802 C C . TYR A 1 103 ? -2.777 -1.203 10.990 1.00 97.75 103 TYR A C 1
ATOM 804 O O . TYR A 1 103 ? -2.579 -1.755 12.071 1.00 97.75 103 TYR A O 1
ATOM 812 N N . LEU A 1 104 ? -3.271 -1.862 9.949 1.00 97.75 104 LEU A N 1
ATOM 813 C CA . LEU A 1 104 ? -3.366 -3.316 9.914 1.00 97.75 104 LEU A CA 1
ATOM 814 C C . LEU A 1 104 ? -2.381 -3.894 8.908 1.00 97.75 104 LEU A C 1
ATOM 816 O O . LEU A 1 104 ? -2.039 -3.254 7.915 1.00 97.75 104 LEU A O 1
ATOM 820 N N . VAL A 1 105 ? -1.966 -5.129 9.169 1.00 97.81 105 VAL A N 1
ATOM 821 C CA . VAL A 1 105 ? -1.126 -5.934 8.283 1.00 97.81 105 VAL A CA 1
ATOM 822 C C . VAL A 1 105 ? -2.014 -6.997 7.666 1.00 97.81 105 VAL A C 1
ATOM 824 O O . VAL A 1 105 ? -2.667 -7.760 8.385 1.00 97.81 105 VAL A O 1
ATOM 827 N N . ALA A 1 106 ? -2.040 -7.071 6.343 1.00 97.88 106 ALA A N 1
ATOM 828 C CA . ALA A 1 106 ? -2.763 -8.089 5.605 1.00 97.88 106 ALA A CA 1
ATOM 829 C C . ALA A 1 106 ? -1.839 -8.863 4.662 1.00 97.88 106 ALA A C 1
ATOM 831 O O . ALA A 1 106 ? -0.844 -8.342 4.164 1.00 97.88 106 ALA A O 1
ATOM 832 N N . SER A 1 107 ? -2.186 -10.122 4.407 1.00 96.31 107 SER A N 1
ATOM 833 C CA . SER A 1 107 ? -1.529 -10.926 3.379 1.00 96.31 107 SER A CA 1
ATOM 834 C C . SER A 1 107 ? -1.828 -10.380 1.973 1.00 96.31 107 SER A C 1
ATOM 836 O O . SER A 1 107 ? -2.803 -9.637 1.806 1.00 96.31 107 SER A O 1
ATOM 838 N N . PRO A 1 108 ? -1.111 -10.833 0.926 1.00 96.31 108 PRO A N 1
ATOM 839 C CA . PRO A 1 108 ? -1.439 -10.483 -0.457 1.00 96.31 108 PRO A CA 1
ATOM 840 C C . PRO A 1 108 ? -2.863 -10.873 -0.866 1.00 96.31 108 PRO A C 1
ATOM 842 O O . PRO A 1 108 ? -3.413 -10.300 -1.792 1.00 96.31 108 PRO A O 1
ATOM 845 N N . LYS A 1 109 ? -3.487 -11.835 -0.172 1.00 97.06 109 LYS A N 1
ATOM 846 C CA . LYS A 1 109 ? -4.880 -12.265 -0.400 1.00 97.06 109 LYS A CA 1
ATOM 847 C C . LYS A 1 109 ? -5.896 -11.525 0.479 1.00 97.06 109 LYS A C 1
ATOM 849 O O . LYS A 1 109 ? -7.032 -11.963 0.634 1.00 97.06 109 LYS A O 1
ATOM 854 N N . GLY A 1 110 ? -5.477 -10.443 1.134 1.00 97.00 110 GLY A N 1
ATOM 855 C CA . GLY A 1 110 ? -6.353 -9.587 1.928 1.00 97.00 110 GLY A CA 1
ATOM 856 C C . GLY A 1 110 ? -6.883 -10.218 3.217 1.00 97.00 110 GLY A C 1
ATOM 857 O O . GLY A 1 110 ? -7.935 -9.800 3.715 1.00 97.00 110 GLY A O 1
ATOM 858 N N . LYS A 1 111 ? -6.182 -11.222 3.763 1.00 97.31 111 LYS A N 1
ATOM 859 C CA . LYS A 1 111 ? -6.432 -11.742 5.114 1.00 97.31 111 LYS A CA 1
ATOM 860 C C . LYS A 1 111 ? -5.694 -10.860 6.114 1.00 97.31 111 LYS A C 1
ATOM 862 O O . LYS A 1 111 ? -4.479 -10.736 6.009 1.00 97.31 111 LYS A O 1
ATOM 867 N N . VAL A 1 112 ? -6.399 -10.303 7.097 1.00 97.50 112 VAL A N 1
ATOM 868 C CA . VAL A 1 112 ? -5.755 -9.568 8.197 1.00 97.50 112 VAL A CA 1
ATOM 869 C C . VAL A 1 112 ? -4.942 -10.538 9.051 1.00 97.50 112 VAL A C 1
ATOM 871 O O . VAL A 1 112 ? -5.460 -11.559 9.501 1.00 97.50 112 VAL A O 1
ATOM 874 N N . LEU A 1 113 ? -3.667 -10.213 9.234 1.00 95.94 113 LEU A N 1
ATOM 875 C CA . LEU A 1 113 ? -2.697 -10.977 10.012 1.00 95.94 113 LEU A CA 1
ATOM 876 C C . LEU A 1 113 ? -2.495 -10.346 11.389 1.00 95.94 113 LEU A C 1
ATOM 878 O O . LEU A 1 113 ? -2.471 -11.061 12.386 1.00 95.94 113 LEU A O 1
ATOM 882 N N . ARG A 1 114 ? -2.392 -9.012 11.443 1.00 95.50 114 ARG A N 1
ATOM 883 C CA . ARG A 1 114 ? -2.234 -8.232 12.677 1.00 95.50 114 ARG A CA 1
ATOM 884 C C . ARG A 1 114 ? -2.907 -6.866 12.562 1.00 95.50 114 ARG A C 1
ATOM 886 O O . ARG A 1 114 ? -3.186 -6.396 11.458 1.00 95.50 114 ARG A O 1
ATOM 893 N N . MET A 1 115 ? -3.166 -6.243 13.706 1.00 96.38 115 MET A N 1
ATOM 894 C CA . MET A 1 115 ? -3.670 -4.876 13.815 1.00 96.38 115 MET A CA 1
ATOM 895 C C . MET A 1 115 ? -2.888 -4.150 14.903 1.00 96.38 115 MET A C 1
ATOM 897 O O . MET A 1 115 ? -2.610 -4.732 15.948 1.00 96.38 115 MET A O 1
ATOM 901 N N . PHE A 1 116 ? -2.575 -2.893 14.632 1.00 96.50 116 PHE A N 1
ATOM 902 C CA . PHE A 1 116 ? -1.915 -1.954 15.524 1.00 96.50 116 PHE A CA 1
ATOM 903 C C . PHE A 1 116 ? -2.829 -0.727 15.608 1.00 96.50 116 PHE A C 1
ATOM 905 O O . PHE A 1 116 ? -2.678 0.194 14.798 1.00 96.50 116 PHE A O 1
ATOM 912 N N . PRO A 1 117 ? -3.882 -0.783 16.443 1.00 97.56 117 PRO A N 1
ATOM 913 C CA . PRO A 1 117 ? -4.765 0.354 16.654 1.00 97.56 117 PRO A CA 1
ATOM 914 C C . PRO A 1 117 ? -4.030 1.477 17.392 1.00 97.56 117 PRO A C 1
ATOM 916 O O . PRO A 1 117 ? -2.974 1.258 17.978 1.00 97.56 117 PRO A O 1
ATOM 919 N N . ASP A 1 118 ? -4.615 2.664 17.339 1.00 96.25 118 ASP A N 1
ATOM 920 C CA . ASP A 1 118 ? -4.301 3.754 18.257 1.00 96.25 118 ASP A CA 1
ATOM 921 C C . ASP A 1 118 ? -4.764 3.384 19.684 1.00 96.25 118 ASP A C 1
ATOM 923 O O . ASP A 1 118 ? -5.800 2.720 19.822 1.00 96.25 118 ASP A O 1
ATOM 927 N N . ASP A 1 119 ? -3.992 3.778 20.702 1.00 78.81 119 ASP A N 1
ATOM 928 C CA . ASP A 1 119 ? -4.220 3.442 22.123 1.00 78.81 119 ASP A CA 1
ATOM 929 C C . ASP A 1 119 ? -5.280 4.327 22.812 1.00 78.81 119 ASP A C 1
ATOM 931 O O . ASP A 1 119 ? -5.291 5.563 22.599 1.00 78.81 119 ASP A O 1
#